Protein AF-A0A6P6VAZ7-F1 (afdb_monomer_lite)

Foldseek 3Di:
DPPVVVLVVLLVVQPPNAEEAEAEADDAQVVCVVNVNSHDPPVPNHDYHYDYPDPVNQPVPDDPVRDDDDDFADLVRLLVLLCVLQDDPVDADPLCNVLSSLCSVLLVRDSLLSNLVSLQCNLVVNDNVVSVVVSVVSVVPPDPDNVVSSVVSNVVSVVSVVVSVVVVVD

Radius of gyration: 22.53 Å; chains: 1; bounding box: 49×36×56 Å

Structure (mmCIF, N/CA/C/O backbone):
data_AF-A0A6P6VAZ7-F1
#
_entry.id   AF-A0A6P6VAZ7-F1
#
loop_
_atom_site.group_PDB
_atom_site.id
_atom_site.type_symbol
_atom_site.label_atom_id
_atom_site.label_alt_id
_atom_site.label_comp_id
_atom_site.label_asym_id
_atom_site.label_entity_id
_atom_site.label_seq_id
_atom_site.pdbx_PDB_ins_code
_atom_site.Cartn_x
_atom_site.Cartn_y
_atom_site.Cartn_z
_atom_site.occupancy
_atom_site.B_iso_or_equiv
_atom_site.auth_seq_id
_atom_site.auth_comp_id
_atom_site.auth_asym_id
_atom_site.auth_atom_id
_atom_site.pdbx_PDB_model_num
ATOM 1 N N . MET A 1 1 ? -10.796 25.787 24.106 1.00 56.25 1 MET A N 1
ATOM 2 C CA . MET A 1 1 ? -11.562 24.687 24.718 1.00 56.25 1 MET A CA 1
ATOM 3 C C . MET A 1 1 ? -10.549 23.705 25.272 1.00 56.25 1 MET A C 1
ATOM 5 O O . MET A 1 1 ? -9.644 23.362 24.517 1.00 56.25 1 MET A O 1
ATOM 9 N N . PRO A 1 2 ? -10.589 23.364 26.567 1.00 72.00 2 PRO A N 1
ATOM 10 C CA . PRO A 1 2 ? -9.814 22.247 27.104 1.00 72.00 2 PRO A CA 1
ATOM 11 C C . PRO A 1 2 ? -10.154 20.936 26.374 1.00 72.00 2 PRO A C 1
ATOM 13 O O . PRO A 1 2 ? -11.241 20.791 25.822 1.00 72.00 2 PRO A O 1
ATOM 16 N N . ASN A 1 3 ? -9.203 20.000 26.340 1.00 65.44 3 ASN A N 1
ATOM 17 C CA . ASN A 1 3 ? -9.293 18.757 25.559 1.00 65.44 3 ASN A CA 1
ATOM 18 C C . ASN A 1 3 ? -10.508 17.889 25.956 1.00 65.44 3 ASN A C 1
ATOM 20 O O . ASN A 1 3 ? -11.167 17.304 25.101 1.00 65.44 3 ASN A O 1
ATOM 24 N N . GLU A 1 4 ? -10.861 17.908 27.245 1.00 70.25 4 GLU A N 1
ATOM 25 C CA . GLU A 1 4 ? -12.025 17.217 27.819 1.00 70.25 4 GLU A CA 1
ATOM 26 C C . GLU A 1 4 ? -13.357 17.663 27.186 1.00 70.25 4 GLU A C 1
ATOM 28 O O . GLU A 1 4 ? -14.263 16.848 27.002 1.00 70.25 4 GLU A O 1
ATOM 33 N N . ASP A 1 5 ? -13.468 18.932 26.773 1.00 86.25 5 ASP A N 1
ATOM 34 C CA . ASP A 1 5 ? -14.674 19.443 26.112 1.00 86.25 5 ASP A CA 1
ATOM 35 C C . ASP A 1 5 ? -14.832 18.856 24.702 1.00 86.25 5 ASP A C 1
ATOM 37 O O . ASP A 1 5 ? -15.954 18.628 24.243 1.00 86.25 5 ASP A O 1
ATOM 41 N N . LEU A 1 6 ? -13.718 18.605 24.002 1.00 89.50 6 LEU A N 1
ATOM 42 C CA . LEU A 1 6 ? -13.728 18.086 22.634 1.00 89.50 6 LEU A CA 1
ATOM 43 C C . LEU A 1 6 ? -14.049 16.590 22.605 1.00 89.50 6 LEU A C 1
ATOM 45 O O . LEU A 1 6 ? -14.845 16.161 21.769 1.00 89.50 6 LEU A O 1
ATOM 49 N N . GLU A 1 7 ? -13.4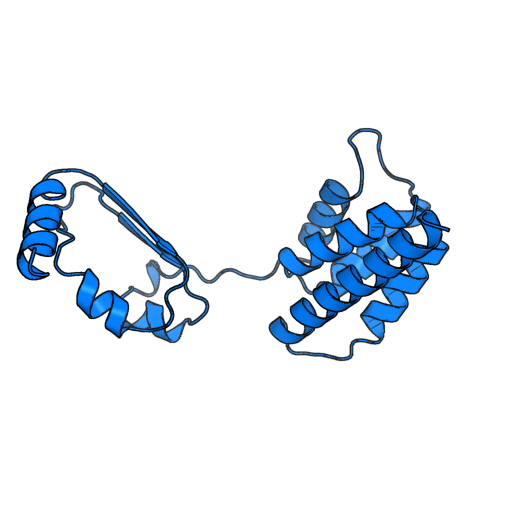83 15.814 23.530 1.00 90.94 7 GLU A N 1
ATOM 50 C CA . GLU A 1 7 ? -13.811 14.392 23.688 1.00 90.94 7 GLU A CA 1
ATOM 51 C C . GLU A 1 7 ? -15.295 14.203 24.006 1.00 90.94 7 GLU A C 1
ATOM 53 O O . GLU A 1 7 ? -15.981 13.412 23.353 1.00 90.94 7 GLU A O 1
ATOM 58 N N . LEU A 1 8 ? -15.821 14.978 24.960 1.00 93.00 8 LEU A N 1
ATOM 59 C CA . LEU A 1 8 ? -17.232 14.916 25.324 1.00 93.00 8 LEU A CA 1
ATOM 60 C C . LEU A 1 8 ? -18.134 15.300 24.150 1.00 93.00 8 LEU A C 1
ATOM 62 O O . LEU A 1 8 ? -19.138 14.630 23.894 1.00 93.00 8 LEU A O 1
ATOM 66 N N . LEU A 1 9 ? -17.779 16.365 23.429 1.00 94.69 9 LEU A N 1
ATOM 67 C CA . LEU A 1 9 ? -18.530 16.808 22.264 1.00 94.69 9 LEU A CA 1
ATOM 68 C C . LEU A 1 9 ? -18.531 15.729 21.178 1.00 94.69 9 LEU A C 1
ATOM 70 O O . LEU A 1 9 ? -19.590 15.417 20.632 1.00 94.69 9 LEU A O 1
ATOM 74 N N . LEU A 1 10 ? -17.378 15.132 20.878 1.00 94.56 10 LEU A N 1
ATOM 75 C CA . LEU A 1 10 ? -17.279 14.074 19.878 1.00 94.56 10 LEU A CA 1
ATOM 76 C C . LEU A 1 10 ? -18.107 12.852 20.291 1.00 94.56 10 LEU A C 1
ATOM 78 O O . LEU A 1 10 ? -18.946 12.404 19.510 1.00 94.56 10 LEU A O 1
ATOM 82 N N . TYR A 1 11 ? -17.977 12.397 21.539 1.00 95.56 11 TYR A N 1
ATOM 83 C CA . TYR A 1 11 ? -18.784 11.304 22.082 1.00 95.56 11 TYR A CA 1
ATOM 84 C C . TYR A 1 11 ? -20.283 11.567 21.929 1.00 95.56 11 TYR A C 1
ATOM 86 O O . TYR A 1 11 ? -21.019 10.720 21.426 1.00 95.56 11 TYR A O 1
ATOM 94 N N . GLN A 1 12 ? -20.755 12.752 22.323 1.00 95.94 12 GLN A N 1
ATOM 95 C CA . GLN A 1 12 ? -22.172 13.112 22.229 1.00 95.94 12 GLN A CA 1
ATOM 96 C C . GLN A 1 12 ? -22.684 13.119 20.787 1.00 95.94 12 GLN A C 1
ATOM 98 O O . GLN A 1 12 ? -23.826 12.725 20.551 1.00 95.94 12 GLN A O 1
ATOM 103 N N . ASN A 1 13 ? -21.851 13.537 19.832 1.00 95.00 13 ASN A N 1
ATOM 104 C CA . ASN A 1 13 ? -22.205 13.537 18.414 1.00 95.00 13 ASN A CA 1
ATOM 105 C C . ASN A 1 13 ? -22.207 12.129 17.803 1.00 95.00 13 ASN A C 1
ATOM 107 O O . ASN A 1 13 ? -23.006 11.855 16.908 1.00 95.00 13 ASN A O 1
ATOM 111 N N . LEU A 1 14 ? -21.333 11.233 18.263 1.00 96.56 14 LEU A N 1
ATOM 112 C CA . LEU A 1 14 ? -21.240 9.869 17.740 1.00 96.56 14 LEU A CA 1
ATOM 113 C C . LEU A 1 14 ? -22.246 8.915 18.386 1.00 96.56 14 LEU A C 1
ATOM 115 O O . LEU A 1 14 ? -22.710 7.978 17.738 1.00 96.56 14 LEU A O 1
ATOM 119 N N . ARG A 1 15 ? -22.625 9.164 19.640 1.00 96.38 15 ARG A N 1
ATOM 120 C CA . ARG A 1 15 ? -23.542 8.304 20.388 1.00 96.38 15 ARG A CA 1
ATOM 121 C C . ARG A 1 15 ? -24.882 8.155 19.668 1.00 96.38 15 ARG A C 1
ATOM 123 O O . ARG A 1 15 ? -25.529 9.133 19.304 1.00 96.38 15 ARG A O 1
ATOM 130 N N . ARG A 1 16 ? -25.331 6.908 19.524 1.00 95.88 16 ARG A N 1
ATOM 131 C CA . ARG A 1 16 ? -26.528 6.443 18.799 1.00 95.88 16 ARG A CA 1
ATOM 132 C C . ARG A 1 16 ? -26.503 6.687 17.291 1.00 95.88 16 ARG A C 1
ATOM 134 O O . ARG A 1 16 ? -27.415 6.222 16.608 1.00 95.88 16 ARG A O 1
ATOM 141 N N . ASN A 1 17 ? -25.466 7.327 16.761 1.00 95.81 17 ASN A N 1
ATOM 142 C CA . ASN A 1 17 ? -25.268 7.512 15.333 1.00 95.81 17 ASN A CA 1
ATOM 143 C C . ASN A 1 17 ? -24.330 6.433 14.793 1.00 95.81 17 ASN A C 1
ATOM 145 O O . ASN A 1 17 ? -23.414 5.969 15.471 1.00 95.81 17 ASN A O 1
ATOM 149 N N . ARG A 1 18 ? -24.577 5.998 13.558 1.00 97.25 18 ARG A N 1
ATOM 150 C CA . ARG A 1 18 ? -23.678 5.072 12.868 1.00 97.25 18 ARG A CA 1
ATOM 151 C C . ARG A 1 18 ? -22.560 5.875 12.212 1.00 97.25 18 ARG A C 1
ATOM 153 O O . ARG A 1 18 ? -22.854 6.800 11.459 1.00 97.25 18 ARG A O 1
ATOM 160 N N . TYR A 1 19 ? -21.309 5.498 12.453 1.00 96.00 19 TYR A N 1
ATOM 161 C CA . TYR A 1 19 ? -20.141 6.202 11.923 1.00 96.00 19 TYR A CA 1
ATOM 162 C C . TYR A 1 19 ? -19.106 5.260 11.300 1.00 96.00 19 TYR A C 1
ATOM 164 O O . TYR A 1 19 ? -19.023 4.076 11.629 1.00 96.00 19 TYR A O 1
ATOM 172 N N . LEU A 1 20 ? -18.303 5.813 10.392 1.00 95.44 20 LEU A N 1
ATOM 173 C CA . LEU A 1 20 ? -17.090 5.196 9.869 1.00 95.44 20 LEU A CA 1
ATOM 174 C C . LEU A 1 20 ? -15.957 6.212 10.004 1.00 95.44 20 LEU A C 1
ATOM 176 O O . LEU A 1 20 ? -16.043 7.298 9.434 1.00 95.44 20 LEU A O 1
ATOM 180 N N . VAL A 1 21 ? -14.924 5.862 10.763 1.00 93.81 21 VAL A N 1
ATOM 181 C CA . VAL A 1 21 ? -13.746 6.711 10.988 1.00 93.81 21 VAL A CA 1
ATOM 182 C C . VAL A 1 21 ? -12.530 6.032 10.383 1.00 93.81 21 VAL A C 1
ATOM 184 O O . VAL A 1 21 ? -12.361 4.825 10.538 1.00 93.81 21 VAL A O 1
ATOM 187 N N . PHE A 1 22 ? -11.695 6.805 9.696 1.00 91.56 22 PHE A N 1
ATOM 188 C CA . PHE A 1 22 ? -10.432 6.336 9.142 1.00 91.56 22 PHE A CA 1
ATOM 189 C C . PHE A 1 22 ? -9.277 7.038 9.854 1.00 91.56 22 PHE A C 1
ATOM 191 O O . PHE A 1 22 ? -9.211 8.266 9.839 1.00 91.56 22 PHE A O 1
ATOM 198 N N . MET A 1 23 ? -8.402 6.266 10.493 1.00 92.06 23 MET A N 1
ATOM 199 C CA . MET A 1 23 ? -7.184 6.766 11.131 1.00 92.06 23 MET A CA 1
ATOM 200 C C . MET A 1 23 ? -5.990 6.276 10.323 1.00 92.06 23 MET A C 1
ATOM 202 O O . MET A 1 23 ? -5.636 5.097 10.376 1.00 92.06 23 MET A O 1
ATOM 206 N N . ASP A 1 24 ? -5.423 7.179 9.531 1.00 91.06 24 ASP A N 1
ATOM 207 C CA . ASP A 1 24 ? -4.345 6.849 8.607 1.00 91.06 24 ASP A CA 1
ATOM 208 C C . ASP A 1 24 ? -2.966 7.001 9.265 1.00 91.06 24 ASP A C 1
ATOM 210 O O . ASP A 1 24 ? -2.753 7.930 10.042 1.00 91.06 24 ASP A O 1
ATOM 214 N N . ASP A 1 25 ? -2.041 6.103 8.921 1.00 89.94 25 ASP A N 1
ATOM 215 C CA . ASP A 1 25 ? -0.620 6.122 9.302 1.00 89.94 25 ASP A CA 1
ATOM 216 C C . ASP A 1 25 ? -0.374 6.284 10.812 1.00 89.94 25 ASP A C 1
ATOM 218 O O . ASP A 1 25 ? 0.254 7.235 11.265 1.00 89.94 25 ASP A O 1
ATOM 222 N N . MET A 1 26 ? -0.847 5.330 11.617 1.00 91.75 26 MET A N 1
ATOM 223 C CA . MET A 1 26 ? -0.595 5.306 13.063 1.00 91.75 26 MET A CA 1
ATOM 224 C C . MET A 1 26 ? 0.817 4.802 13.395 1.00 91.75 26 MET A C 1
ATOM 226 O O . MET A 1 26 ? 1.188 3.685 13.025 1.00 91.75 26 MET A O 1
ATOM 230 N N . TRP A 1 27 ? 1.593 5.596 14.140 1.00 91.94 27 TRP A N 1
ATOM 231 C CA . TRP A 1 27 ? 2.998 5.294 14.470 1.00 91.94 27 TRP A CA 1
ATOM 232 C C . TRP A 1 27 ? 3.203 4.676 15.852 1.00 91.94 27 TRP A C 1
ATOM 234 O O . TRP A 1 27 ? 4.230 4.041 16.080 1.00 91.94 27 TRP A O 1
ATOM 244 N N . ASN A 1 28 ? 2.280 4.891 16.787 1.00 92.12 28 ASN A N 1
ATOM 245 C CA . ASN A 1 28 ? 2.429 4.443 18.165 1.00 92.12 28 ASN A CA 1
ATOM 246 C C . ASN A 1 28 ? 1.070 4.119 18.798 1.00 92.12 28 ASN A C 1
ATOM 248 O O . ASN A 1 28 ? 0.018 4.468 18.256 1.00 92.12 28 ASN A O 1
ATOM 252 N N . ILE A 1 29 ? 1.100 3.401 19.920 1.00 91.88 29 ILE A N 1
ATOM 253 C CA . ILE A 1 29 ? -0.117 2.978 20.620 1.00 91.88 29 ILE A CA 1
ATOM 254 C C . ILE A 1 29 ? -0.697 4.101 21.481 1.00 91.88 29 ILE A C 1
ATOM 256 O O . ILE A 1 29 ? -1.906 4.158 21.693 1.00 91.88 29 ILE A O 1
ATOM 260 N N . GLU A 1 30 ? 0.147 5.015 21.954 1.00 92.25 30 GLU A N 1
ATOM 261 C CA . GLU A 1 30 ? -0.249 6.137 22.797 1.00 92.25 30 GLU A CA 1
ATOM 262 C C . GLU A 1 30 ? -1.304 7.003 22.101 1.00 92.25 30 GLU A C 1
ATOM 264 O O . GLU A 1 30 ? -2.314 7.340 22.712 1.00 92.25 30 GLU A O 1
ATOM 269 N N . ALA A 1 31 ? -1.147 7.244 20.796 1.00 88.75 31 ALA A N 1
ATOM 270 C CA . ALA A 1 31 ? -2.121 7.969 19.991 1.00 88.75 31 ALA A CA 1
ATOM 271 C C . ALA A 1 31 ? -3.506 7.295 19.984 1.00 88.75 31 ALA A C 1
ATOM 273 O O . ALA A 1 31 ? -4.523 7.982 20.043 1.00 88.75 31 ALA A O 1
ATOM 274 N N . TRP A 1 32 ? -3.577 5.958 19.954 1.00 91.69 32 TRP A N 1
ATOM 275 C CA . TRP A 1 32 ? -4.861 5.255 20.067 1.00 91.69 32 TRP A CA 1
ATOM 276 C C . TRP A 1 32 ? -5.428 5.360 21.485 1.00 91.69 32 TRP A C 1
ATOM 278 O O . TRP A 1 32 ? -6.617 5.626 21.660 1.00 91.69 32 TRP A O 1
ATOM 288 N N . ASN A 1 33 ? -4.575 5.204 22.499 1.00 90.75 33 ASN A N 1
ATOM 289 C CA . ASN A 1 33 ? -4.990 5.271 23.897 1.00 90.75 33 ASN A CA 1
ATOM 290 C C . ASN A 1 33 ? -5.612 6.622 24.267 1.00 90.75 33 ASN A C 1
ATOM 292 O O . ASN A 1 33 ? -6.561 6.651 25.049 1.00 90.75 33 ASN A O 1
ATOM 296 N N . GLU A 1 34 ? -5.108 7.711 23.689 1.00 88.19 34 GLU A N 1
ATOM 297 C CA . GLU A 1 34 ? -5.652 9.059 23.868 1.00 88.19 34 GLU A CA 1
ATOM 298 C C . GLU A 1 34 ? -6.950 9.280 23.076 1.00 88.19 34 GLU A C 1
ATOM 300 O O . GLU A 1 34 ? -7.864 9.943 23.560 1.00 88.19 34 GLU A O 1
ATOM 305 N N . LEU A 1 35 ? -7.072 8.705 21.875 1.00 88.69 35 LEU A N 1
ATOM 306 C CA . LEU A 1 35 ? -8.191 8.983 20.969 1.00 88.69 35 LEU A CA 1
ATOM 307 C C . LEU A 1 35 ? -9.390 8.043 21.120 1.00 88.69 35 LEU A C 1
ATOM 309 O O . LEU A 1 35 ? -10.465 8.383 20.639 1.00 88.69 35 LEU A O 1
ATOM 313 N N . GLN A 1 36 ? -9.252 6.872 21.743 1.00 90.25 36 GLN A N 1
ATOM 314 C CA . GLN A 1 36 ? -10.312 5.852 21.723 1.00 90.25 36 GLN A CA 1
ATOM 315 C C . GLN A 1 36 ? -11.568 6.216 22.537 1.00 90.25 36 GLN A C 1
ATOM 317 O O . GLN A 1 36 ? -12.678 5.823 22.177 1.00 90.25 36 GLN A O 1
ATOM 322 N N . ASN A 1 37 ? -11.410 6.982 23.620 1.00 91.62 37 ASN A N 1
ATOM 323 C CA . ASN A 1 37 ? -12.474 7.296 24.583 1.00 91.62 37 ASN A CA 1
ATOM 324 C C . ASN A 1 37 ? -13.762 7.884 23.965 1.00 91.62 37 ASN A C 1
ATOM 326 O O . ASN A 1 37 ? -14.853 7.444 24.341 1.00 91.62 37 ASN A O 1
ATOM 330 N N . PRO A 1 38 ? -13.701 8.848 23.027 1.0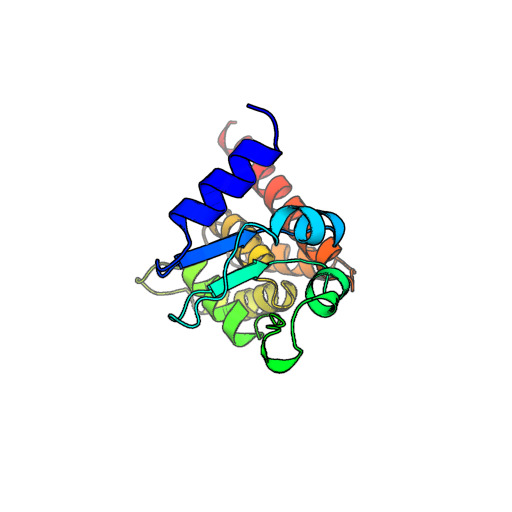0 92.81 38 PRO A N 1
ATOM 331 C CA . PRO A 1 38 ? -14.897 9.432 22.429 1.00 92.81 38 PRO A CA 1
ATOM 332 C C . PRO A 1 38 ? -15.673 8.523 21.462 1.00 92.81 38 PRO A C 1
ATOM 334 O O . PRO A 1 38 ? -16.704 8.964 20.958 1.00 92.81 38 PRO A O 1
ATOM 337 N N . PHE A 1 39 ? -15.237 7.289 21.180 1.00 94.75 39 PHE A N 1
ATOM 338 C CA . PHE A 1 39 ? -15.880 6.407 20.196 1.00 94.75 39 PHE A CA 1
ATOM 339 C C . PHE A 1 39 ? -16.777 5.332 20.852 1.00 94.75 39 PHE A C 1
ATOM 341 O O . PHE A 1 39 ? -16.278 4.283 21.261 1.00 94.75 39 PHE A O 1
ATOM 348 N N . PRO A 1 40 ? -18.109 5.534 20.950 1.00 94.25 40 PRO A N 1
ATOM 349 C CA . PRO A 1 40 ? -19.016 4.555 21.554 1.00 94.25 40 PRO A CA 1
ATOM 350 C C . PRO A 1 40 ? -19.320 3.350 20.647 1.00 94.25 40 PRO A C 1
ATOM 352 O O . PRO A 1 40 ? -19.799 3.512 19.525 1.00 94.25 40 PRO A O 1
ATOM 355 N N . ASP A 1 41 ? -19.201 2.128 21.178 1.00 92.56 41 ASP A N 1
ATOM 356 C CA . ASP A 1 41 ? -19.799 0.940 20.550 1.00 92.56 41 ASP A CA 1
ATOM 357 C C . ASP A 1 41 ? -21.273 0.774 20.958 1.00 92.56 41 ASP A C 1
ATOM 359 O O . ASP A 1 41 ? -21.631 0.033 21.876 1.00 92.56 41 ASP A O 1
ATOM 363 N N . ASP A 1 42 ? -22.155 1.464 20.236 1.00 95.56 42 ASP A N 1
ATOM 364 C CA . ASP A 1 42 ? -23.608 1.314 20.373 1.00 95.56 42 ASP A CA 1
ATOM 365 C C . ASP A 1 42 ? -24.164 0.092 19.608 1.00 95.56 42 ASP A C 1
ATOM 367 O O . ASP A 1 42 ? -25.382 -0.051 19.467 1.00 95.56 42 ASP A O 1
ATOM 371 N N . ARG A 1 43 ? -23.299 -0.791 19.079 1.00 95.25 43 ARG A N 1
ATOM 372 C CA . ARG A 1 43 ? -23.663 -1.999 18.310 1.00 95.25 43 ARG A CA 1
ATOM 373 C 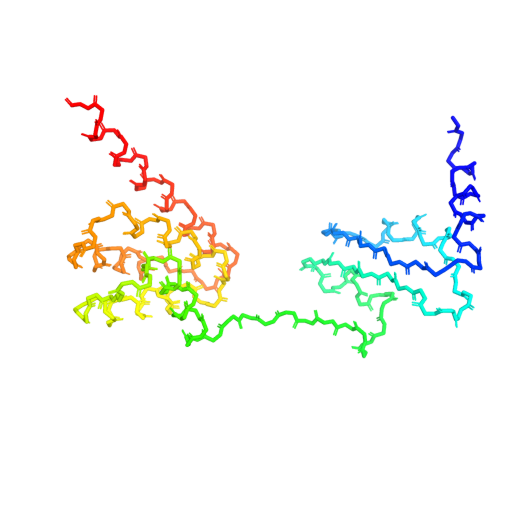C . ARG A 1 43 ? -24.565 -1.730 17.098 1.00 95.25 43 ARG A C 1
ATOM 375 O O . ARG A 1 43 ? -25.332 -2.590 16.669 1.00 95.25 43 ARG A O 1
ATOM 382 N N . ASN A 1 44 ? -24.455 -0.542 16.509 1.00 95.88 44 ASN A N 1
ATOM 383 C CA . ASN A 1 44 ? -25.254 -0.084 15.363 1.00 95.88 44 ASN A CA 1
ATOM 384 C C . ASN A 1 44 ? -24.511 -0.204 14.013 1.00 95.88 44 ASN A C 1
ATOM 386 O O . ASN A 1 44 ? -24.933 0.364 13.003 1.00 95.88 44 ASN A O 1
ATOM 390 N N . GLY A 1 45 ? -23.395 -0.938 13.992 1.00 95.31 45 GLY A N 1
ATOM 391 C CA . GLY A 1 45 ? -22.566 -1.114 12.801 1.00 95.31 45 GLY A CA 1
ATOM 392 C C . GLY A 1 45 ? -21.559 0.012 12.558 1.00 95.31 45 GLY A C 1
ATOM 393 O O . GLY A 1 45 ? -21.106 0.153 11.419 1.00 95.31 45 GLY A O 1
ATOM 394 N N . SER A 1 46 ? -21.229 0.805 13.583 1.00 96.69 46 SER A N 1
ATOM 395 C CA . SER A 1 46 ? -20.093 1.731 13.551 1.00 96.69 46 SER A CA 1
ATOM 396 C C . SER A 1 46 ? -18.760 0.997 13.397 1.00 96.69 46 SER A C 1
ATOM 398 O O . SER A 1 46 ? -18.612 -0.139 13.857 1.00 96.69 46 SER A O 1
ATOM 400 N N . ARG A 1 47 ? -17.799 1.615 12.707 1.00 93.75 47 ARG A N 1
ATOM 401 C CA . ARG A 1 47 ? -16.474 1.037 12.436 1.00 93.75 47 ARG A CA 1
ATOM 402 C C . ARG A 1 47 ? -15.383 2.099 12.507 1.00 93.75 47 ARG A C 1
ATOM 404 O O . ARG A 1 47 ? -15.597 3.248 12.126 1.00 93.75 47 ARG A O 1
ATOM 411 N N . ILE A 1 48 ? -14.206 1.676 12.944 1.00 93.75 48 ILE A N 1
ATOM 412 C CA . ILE A 1 48 ? -12.973 2.453 12.867 1.00 93.75 48 ILE A CA 1
ATOM 413 C C . ILE A 1 48 ? -12.002 1.607 12.055 1.00 93.75 48 ILE A C 1
ATOM 415 O O . ILE A 1 48 ? -11.788 0.441 12.373 1.00 93.75 48 ILE A O 1
ATOM 419 N N . LEU A 1 49 ? -11.482 2.171 10.972 1.00 94.31 49 LEU A N 1
ATOM 420 C CA . LEU A 1 49 ? -10.468 1.544 10.141 1.00 94.31 49 LEU A CA 1
ATOM 421 C C . LEU A 1 49 ? -9.152 2.275 10.382 1.00 94.31 49 LEU A C 1
ATOM 423 O O . LEU A 1 49 ? -9.076 3.490 10.215 1.00 94.31 49 LEU A O 1
ATOM 427 N N . ILE A 1 50 ? -8.136 1.523 10.785 1.00 93.38 50 ILE A N 1
ATOM 428 C CA . ILE A 1 50 ? -6.821 2.050 11.132 1.00 93.38 50 ILE A CA 1
ATOM 429 C C . ILE A 1 50 ? -5.813 1.474 10.148 1.00 93.38 50 ILE A C 1
ATOM 431 O O . ILE A 1 50 ? -5.802 0.265 9.910 1.00 93.38 50 ILE A O 1
ATOM 435 N N . THR A 1 51 ? -4.959 2.321 9.583 1.00 92.62 51 THR A N 1
ATOM 436 C CA . THR A 1 51 ? -3.793 1.874 8.819 1.00 92.62 51 THR A CA 1
ATOM 437 C C . THR A 1 51 ? -2.529 2.174 9.612 1.00 92.62 51 THR A C 1
ATOM 439 O O . THR A 1 51 ? -2.397 3.184 10.302 1.00 92.62 51 THR A O 1
ATOM 442 N N . SER A 1 52 ? -1.574 1.258 9.541 1.00 91.94 52 SER A N 1
ATOM 443 C CA . SER A 1 52 ? -0.257 1.441 10.131 1.00 91.94 52 SER A CA 1
ATOM 444 C C . SER A 1 52 ? 0.759 0.645 9.331 1.00 91.94 52 SER A C 1
ATOM 446 O O . SER A 1 52 ? 0.453 -0.411 8.778 1.00 91.94 52 SER A O 1
ATOM 448 N N . ARG A 1 53 ? 1.994 1.144 9.302 1.00 90.44 53 ARG A N 1
ATOM 449 C CA . ARG A 1 53 ? 3.157 0.402 8.799 1.00 90.44 53 ARG A CA 1
ATOM 450 C C . ARG A 1 53 ? 3.736 -0.550 9.848 1.00 90.44 53 ARG A C 1
ATOM 452 O O . ARG A 1 53 ? 4.597 -1.365 9.530 1.00 90.44 53 ARG A O 1
ATOM 459 N N . LEU A 1 54 ? 3.285 -0.437 11.096 1.00 90.62 54 LEU A N 1
ATOM 460 C CA . LEU A 1 54 ? 3.832 -1.137 12.245 1.00 90.62 54 LEU A CA 1
ATOM 461 C C . LEU A 1 54 ? 2.799 -2.128 12.778 1.00 90.62 54 LEU A C 1
ATOM 463 O O . LEU A 1 54 ? 1.918 -1.769 13.554 1.00 90.62 54 LEU A O 1
ATOM 467 N N . HIS A 1 55 ? 2.944 -3.401 12.405 1.00 90.06 55 HIS A N 1
ATOM 468 C CA . HIS A 1 55 ? 2.046 -4.468 12.865 1.00 90.06 55 HIS A CA 1
ATOM 469 C C . HIS A 1 55 ? 1.865 -4.467 14.389 1.00 90.06 55 HIS A C 1
ATOM 471 O O . HIS A 1 55 ? 0.750 -4.570 14.889 1.00 90.06 55 HIS A O 1
ATOM 477 N N . HIS A 1 56 ? 2.964 -4.293 15.131 1.00 90.50 56 HIS A N 1
ATOM 478 C CA . HIS A 1 56 ? 2.947 -4.297 16.591 1.00 90.50 56 HIS A CA 1
ATOM 479 C C . HIS A 1 56 ? 2.121 -3.154 17.198 1.00 90.50 56 HIS A C 1
ATOM 481 O O . HIS A 1 56 ? 1.725 -3.267 18.350 1.00 90.50 56 HIS A O 1
ATOM 487 N N . VAL A 1 57 ? 1.871 -2.056 16.475 1.00 92.19 57 VAL A N 1
ATOM 488 C CA . VAL A 1 57 ? 1.012 -0.969 16.965 1.00 92.19 57 VAL A CA 1
ATOM 489 C C . VAL A 1 57 ? -0.438 -1.435 16.961 1.00 92.19 57 VAL A C 1
ATOM 491 O O . VAL A 1 57 ? -1.086 -1.409 18.000 1.00 92.19 57 VAL A O 1
ATOM 494 N N . VAL A 1 58 ? -0.925 -1.932 15.821 1.00 92.19 58 VAL A N 1
ATOM 495 C CA . VAL A 1 58 ? -2.337 -2.315 15.650 1.00 92.19 58 VAL A CA 1
ATOM 496 C C . VAL A 1 58 ? -2.706 -3.617 16.359 1.00 92.19 58 VAL A C 1
ATOM 498 O O . VAL A 1 58 ? -3.819 -3.741 16.867 1.00 92.19 58 VAL A O 1
ATOM 501 N N . SER A 1 59 ? -1.772 -4.567 16.472 1.00 93.12 59 SER A N 1
ATOM 502 C CA . SER A 1 59 ? -2.027 -5.874 17.094 1.00 93.12 59 SER A CA 1
ATOM 503 C C . SER A 1 59 ? -2.209 -5.821 18.614 1.00 93.12 59 SER A C 1
ATOM 505 O O . SER A 1 59 ? -2.539 -6.829 19.227 1.00 93.12 59 SER A O 1
ATOM 507 N N . GLN A 1 60 ? -1.952 -4.675 19.247 1.00 91.25 60 GLN A N 1
ATOM 508 C CA . GLN A 1 60 ? -2.134 -4.503 20.691 1.00 91.25 60 GLN A CA 1
ATOM 509 C C . GLN A 1 60 ? -3.584 -4.194 21.085 1.00 91.25 60 GLN A C 1
ATOM 511 O O . GLN A 1 60 ? -3.954 -4.415 22.235 1.00 91.25 60 GLN A O 1
ATOM 516 N N . PHE A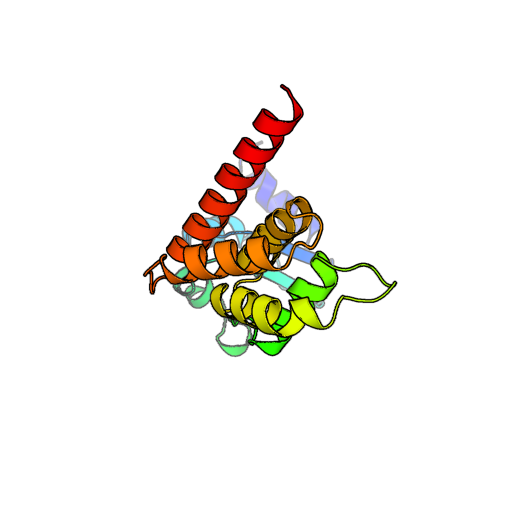 1 61 ? -4.397 -3.683 20.156 1.00 89.25 61 PHE A N 1
ATOM 517 C CA . PHE A 1 61 ? -5.781 -3.268 20.422 1.00 89.25 61 PHE A CA 1
ATOM 518 C C . PHE A 1 61 ? -6.792 -3.774 19.381 1.00 89.25 61 PHE A C 1
ATOM 520 O O . PHE A 1 61 ? -7.979 -3.483 19.498 1.00 89.25 61 PHE A O 1
ATOM 527 N N . THR A 1 62 ? -6.339 -4.531 18.380 1.00 89.81 62 THR A N 1
ATOM 528 C CA . THR A 1 62 ? -7.188 -5.142 17.347 1.00 89.81 62 THR A CA 1
ATOM 529 C C . THR A 1 62 ? -7.121 -6.659 17.471 1.00 89.81 62 THR A C 1
ATOM 531 O O . THR A 1 62 ? -6.039 -7.217 17.651 1.00 89.81 62 THR A O 1
ATOM 534 N N . GLU A 1 63 ? -8.266 -7.333 17.368 1.00 90.81 63 GLU A N 1
ATOM 535 C CA . GLU A 1 63 ? -8.309 -8.795 17.334 1.00 90.81 63 GLU A CA 1
ATOM 536 C C . GLU A 1 63 ? -7.657 -9.334 16.052 1.00 90.81 63 GLU A C 1
ATOM 538 O O . GLU A 1 63 ? -7.777 -8.738 14.984 1.00 90.81 63 GLU A O 1
ATOM 543 N N . GLU A 1 64 ? -7.014 -10.502 16.128 1.00 88.44 64 GLU A N 1
ATOM 544 C CA . GLU A 1 64 ? -6.316 -11.111 14.982 1.00 88.44 64 GLU A CA 1
ATOM 545 C C . GLU A 1 64 ? -7.235 -11.302 13.760 1.00 88.44 64 GLU A C 1
ATOM 547 O O . GLU A 1 64 ? -6.803 -11.139 12.624 1.00 88.44 64 GLU A O 1
ATOM 552 N N . GLY A 1 65 ? -8.519 -11.607 13.984 1.00 90.62 65 GLY A N 1
ATOM 553 C CA . GLY A 1 65 ? -9.505 -11.778 12.911 1.00 90.62 65 GLY A CA 1
ATOM 554 C C . GLY A 1 65 ? -9.861 -10.488 12.164 1.00 90.62 65 GLY A C 1
ATOM 555 O O . GLY A 1 65 ? -10.347 -10.564 11.035 1.00 90.62 65 GLY A O 1
ATOM 556 N N . ASP A 1 66 ? -9.591 -9.331 12.769 1.00 90.94 66 ASP A N 1
ATOM 557 C CA . ASP A 1 66 ? -9.865 -8.005 12.212 1.00 90.94 66 ASP A CA 1
ATOM 558 C C . ASP A 1 66 ? -8.600 -7.331 11.646 1.00 90.94 66 ASP A C 1
ATOM 560 O O . ASP A 1 66 ? -8.684 -6.281 11.001 1.00 90.94 66 ASP A O 1
ATOM 564 N N . LEU A 1 67 ? -7.419 -7.934 11.836 1.00 92.69 67 LEU A N 1
ATOM 565 C CA . LEU A 1 67 ? -6.167 -7.458 11.257 1.00 92.69 67 LEU A CA 1
ATOM 566 C C . LEU A 1 67 ? -6.065 -7.834 9.775 1.00 92.69 67 LEU A C 1
ATOM 568 O O . LEU A 1 67 ? -6.097 -9.004 9.390 1.00 92.69 67 LEU A O 1
ATOM 572 N N . LEU A 1 68 ? -5.855 -6.824 8.929 1.00 91.50 68 LEU A N 1
ATOM 573 C CA . LEU A 1 68 ? -5.603 -7.015 7.504 1.00 91.50 68 LEU A CA 1
ATOM 574 C C . LEU A 1 68 ? -4.146 -6.705 7.158 1.00 91.50 68 LEU A C 1
ATOM 576 O O . LEU A 1 68 ? -3.762 -5.552 6.964 1.00 91.50 68 LEU A O 1
ATOM 580 N N . ASN A 1 69 ? -3.350 -7.760 6.996 1.00 89.25 69 ASN A N 1
ATOM 581 C CA . ASN A 1 69 ? -1.989 -7.650 6.486 1.00 89.25 69 ASN A CA 1
ATOM 582 C C . ASN A 1 69 ? -1.995 -7.532 4.957 1.00 89.25 69 ASN A C 1
ATOM 584 O O . ASN A 1 69 ? -2.311 -8.487 4.242 1.00 89.25 69 ASN A O 1
ATOM 588 N N . LEU A 1 70 ? -1.638 -6.351 4.445 1.00 90.06 70 LEU A N 1
ATOM 589 C CA . LEU A 1 70 ? -1.512 -6.134 3.006 1.00 90.06 70 LEU A CA 1
ATOM 590 C C . LEU A 1 70 ? -0.299 -6.898 2.465 1.00 90.06 70 LEU A C 1
ATOM 592 O O . LEU A 1 70 ? 0.831 -6.694 2.906 1.00 90.06 70 LEU A O 1
ATOM 596 N N . ARG A 1 71 ? -0.533 -7.769 1.479 1.00 92.81 71 ARG A N 1
ATOM 597 C CA . ARG A 1 71 ? 0.540 -8.471 0.767 1.00 92.81 71 ARG A CA 1
ATOM 598 C C . ARG A 1 71 ? 1.099 -7.624 -0.384 1.00 92.81 71 ARG A C 1
ATOM 600 O O . ARG A 1 71 ? 0.353 -6.838 -0.973 1.00 92.81 71 ARG A O 1
ATOM 607 N N . PRO A 1 72 ? 2.356 -7.853 -0.792 1.00 92.31 72 PRO A N 1
ATOM 608 C CA . PRO A 1 72 ? 2.849 -7.383 -2.079 1.00 92.31 72 PRO A CA 1
ATOM 609 C C . PRO A 1 72 ? 2.003 -7.914 -3.246 1.00 92.31 72 PRO A C 1
ATOM 611 O O . PRO A 1 72 ? 1.374 -8.980 -3.166 1.00 92.31 72 PRO A O 1
ATOM 614 N N . LEU A 1 73 ? 2.009 -7.176 -4.353 1.00 96.00 73 LEU A N 1
ATOM 615 C CA . LEU A 1 73 ? 1.466 -7.631 -5.627 1.00 96.00 73 LEU A CA 1
ATOM 616 C C . LEU A 1 73 ? 2.270 -8.834 -6.134 1.00 96.00 73 LEU A C 1
ATOM 618 O O . LEU A 1 73 ? 3.490 -8.893 -6.006 1.00 96.00 73 LEU A O 1
ATOM 622 N N . SER A 1 74 ? 1.586 -9.781 -6.764 1.00 97.00 74 SER A N 1
ATOM 623 C CA . SER A 1 74 ? 2.236 -10.833 -7.546 1.00 97.00 74 SER A CA 1
ATOM 624 C C . SER A 1 74 ? 2.947 -10.243 -8.772 1.00 97.00 74 SER A C 1
ATOM 626 O O . SER A 1 74 ? 2.692 -9.100 -9.165 1.00 97.00 74 SER A O 1
ATOM 628 N N . GLU A 1 75 ? 3.810 -11.028 -9.427 1.00 96.12 75 GLU A N 1
ATOM 629 C CA . GLU A 1 75 ? 4.449 -10.606 -10.685 1.00 96.12 75 GLU A CA 1
ATOM 630 C C . GLU A 1 75 ? 3.409 -10.225 -11.748 1.00 96.12 75 GLU A C 1
ATOM 632 O O . GLU A 1 75 ? 3.541 -9.199 -12.413 1.00 96.12 75 GLU A O 1
ATOM 637 N N . ASN A 1 76 ? 2.332 -11.010 -11.855 1.00 96.75 76 ASN A N 1
ATOM 638 C CA . ASN A 1 76 ? 1.251 -10.744 -12.800 1.00 96.75 76 ASN A CA 1
ATOM 639 C C . ASN A 1 76 ? 0.507 -9.450 -12.453 1.00 96.75 76 ASN A C 1
ATOM 641 O O . ASN A 1 76 ? 0.288 -8.627 -13.333 1.00 96.75 76 ASN A O 1
ATOM 645 N N . GLU A 1 77 ? 0.150 -9.231 -11.184 1.00 97.50 77 GLU A N 1
ATOM 646 C CA . GLU A 1 77 ? -0.517 -7.989 -10.763 1.00 97.50 77 GLU A CA 1
ATOM 647 C C . GLU A 1 77 ? 0.381 -6.761 -10.956 1.00 97.50 77 GLU A C 1
ATOM 649 O O . GLU A 1 77 ? -0.096 -5.718 -11.399 1.00 97.50 77 GLU A O 1
ATOM 654 N N . SER A 1 78 ? 1.681 -6.893 -10.681 1.00 97.44 78 SER A N 1
ATOM 655 C CA . SER A 1 78 ? 2.677 -5.844 -10.926 1.00 97.44 78 SER A CA 1
ATOM 656 C C . SER A 1 78 ? 2.766 -5.504 -12.410 1.00 97.44 78 SER A C 1
ATOM 658 O O . SER A 1 78 ? 2.751 -4.330 -12.776 1.00 97.44 78 SER A O 1
ATOM 660 N N . TRP A 1 79 ? 2.800 -6.520 -13.275 1.00 96.50 79 TRP A N 1
ATOM 661 C CA . TRP A 1 79 ? 2.800 -6.327 -14.721 1.00 96.50 79 TRP A CA 1
ATOM 662 C C . TRP A 1 79 ? 1.498 -5.698 -15.223 1.00 96.50 79 TRP A C 1
ATOM 664 O O . TRP A 1 79 ? 1.540 -4.759 -16.015 1.00 96.50 79 TRP A O 1
ATOM 674 N N . GLU A 1 80 ? 0.336 -6.152 -14.748 1.00 95.88 80 GLU A N 1
ATOM 675 C CA . GLU A 1 80 ? -0.951 -5.541 -15.097 1.00 95.88 80 GLU A CA 1
ATOM 676 C C . GLU A 1 80 ? -1.024 -4.074 -14.666 1.00 95.88 80 GLU A C 1
ATOM 678 O O . GLU A 1 80 ? -1.481 -3.224 -15.435 1.00 95.88 80 GLU A O 1
ATOM 683 N N . LEU A 1 81 ? -0.542 -3.753 -13.463 1.00 96.12 81 LEU A N 1
ATOM 684 C CA . LEU A 1 81 ? -0.465 -2.377 -12.987 1.00 96.12 81 LEU A CA 1
ATOM 685 C C . LEU A 1 81 ? 0.477 -1.542 -13.861 1.00 96.12 81 LEU A C 1
ATOM 687 O O . LEU A 1 81 ? 0.094 -0.450 -14.280 1.00 96.12 81 LEU A O 1
ATOM 691 N N . LEU A 1 82 ? 1.668 -2.060 -14.179 1.00 95.69 82 LEU A N 1
ATOM 692 C CA . LEU A 1 82 ? 2.632 -1.375 -15.037 1.00 95.69 82 LEU A CA 1
ATOM 693 C C . LEU A 1 82 ? 2.036 -1.097 -16.417 1.00 95.69 82 LEU A C 1
ATOM 695 O O . LEU A 1 82 ? 2.058 0.044 -16.873 1.00 95.69 82 LEU A O 1
ATOM 699 N N . LYS A 1 83 ? 1.429 -2.110 -17.046 1.00 93.75 83 LYS A N 1
ATOM 700 C CA . LYS A 1 83 ? 0.763 -1.967 -18.344 1.00 93.75 83 LYS A CA 1
ATOM 701 C C . LYS A 1 83 ? -0.285 -0.868 -18.326 1.00 93.75 83 LYS A C 1
ATOM 703 O O . LYS A 1 83 ? -0.240 0.012 -19.175 1.00 93.75 83 LYS A O 1
ATOM 708 N N . ARG A 1 84 ? -1.194 -0.894 -17.344 1.00 93.12 84 ARG A N 1
ATOM 709 C CA . ARG A 1 84 ? -2.256 0.117 -17.194 1.00 93.12 84 ARG A CA 1
ATOM 710 C C . ARG A 1 84 ? -1.704 1.516 -16.968 1.00 93.12 84 ARG A C 1
ATOM 712 O O . ARG A 1 84 ? -2.353 2.497 -17.313 1.00 93.12 84 ARG A O 1
ATOM 719 N N . LYS A 1 85 ? -0.546 1.623 -16.316 1.00 92.94 85 LYS A N 1
ATOM 720 C CA . LYS A 1 85 ? 0.076 2.914 -16.050 1.00 92.94 85 LYS A CA 1
ATOM 721 C C . LYS A 1 85 ? 0.817 3.445 -17.264 1.00 92.94 85 LYS A C 1
ATOM 723 O O . LYS A 1 85 ? 0.753 4.651 -17.463 1.00 92.94 85 LYS A O 1
ATOM 728 N N . VAL A 1 86 ? 1.492 2.597 -18.038 1.00 92.19 86 VAL A N 1
ATOM 729 C CA . VAL A 1 86 ? 2.366 2.997 -19.152 1.00 92.19 86 VAL A CA 1
ATOM 730 C C . VAL A 1 86 ? 1.617 3.114 -20.480 1.00 92.19 86 VAL A C 1
ATOM 732 O O . VAL A 1 86 ? 1.807 4.103 -21.185 1.00 92.19 86 VAL A O 1
ATOM 735 N N . PHE A 1 87 ? 0.778 2.136 -20.817 1.00 88.75 87 PHE A N 1
ATOM 736 C CA . PHE A 1 87 ? 0.113 2.039 -22.116 1.00 88.75 87 PHE A CA 1
ATOM 737 C C . PHE A 1 87 ? -1.311 2.611 -22.077 1.00 88.75 87 PHE A C 1
ATOM 739 O O . PHE A 1 87 ? -1.974 2.591 -21.039 1.00 88.75 87 PHE A O 1
ATOM 746 N N . THR A 1 88 ? -1.779 3.124 -23.214 1.00 78.62 88 THR A N 1
ATOM 747 C CA . THR A 1 88 ? -3.163 3.577 -23.423 1.00 78.62 88 THR A CA 1
ATOM 748 C C . THR A 1 88 ? -4.043 2.421 -23.919 1.00 78.62 88 THR A C 1
ATOM 750 O O . THR A 1 88 ? -3.559 1.319 -24.178 1.00 78.62 88 THR A O 1
ATOM 753 N N . GLU A 1 89 ? -5.353 2.650 -24.065 1.00 69.38 89 GLU A N 1
ATOM 754 C CA . GLU A 1 89 ? -6.297 1.631 -24.566 1.00 69.38 89 GLU A CA 1
ATOM 755 C C . GLU A 1 89 ? -6.038 1.201 -26.025 1.00 69.38 89 GLU A C 1
ATOM 757 O O . GLU A 1 89 ? -6.582 0.197 -26.475 1.00 69.38 89 GLU A O 1
ATOM 762 N N . GLU A 1 90 ? -5.169 1.910 -26.752 1.00 70.12 90 GLU A N 1
ATOM 763 C CA . GLU A 1 90 ? -4.814 1.632 -28.153 1.00 70.12 90 GLU A CA 1
ATOM 764 C C . GLU A 1 90 ? -3.860 0.429 -28.324 1.00 70.12 90 GLU A C 1
ATOM 766 O O . GLU A 1 90 ? -3.490 0.077 -29.444 1.00 70.12 90 GLU A O 1
ATOM 771 N N . GLY A 1 91 ? -3.490 -0.239 -27.225 1.00 73.44 91 GLY A N 1
ATOM 772 C CA . GLY A 1 91 ? -2.625 -1.419 -27.209 1.00 73.44 91 GLY A CA 1
ATOM 773 C C . GLY A 1 91 ? -1.190 -1.114 -26.772 1.00 73.44 91 GLY A C 1
ATOM 774 O O . GLY A 1 91 ? -0.877 -0.023 -26.300 1.00 73.44 91 GLY A O 1
ATOM 775 N N . TYR A 1 92 ? -0.302 -2.107 -26.884 1.00 81.00 92 TYR A N 1
ATOM 776 C CA . TYR A 1 92 ? 1.111 -1.974 -26.515 1.00 81.00 92 TYR A CA 1
ATOM 777 C C . TYR A 1 92 ? 2.032 -2.730 -27.485 1.00 81.00 92 TYR A C 1
ATOM 779 O O . TYR A 1 92 ? 1.644 -3.787 -27.987 1.00 81.00 92 TYR A O 1
ATOM 787 N N . PRO A 1 93 ? 3.259 -2.236 -27.751 1.00 85.62 93 PRO A N 1
ATOM 788 C CA . PRO A 1 93 ? 4.208 -2.941 -28.608 1.00 85.62 93 PRO A CA 1
ATOM 789 C C . PRO A 1 93 ? 4.642 -4.275 -27.986 1.00 85.62 93 PRO A C 1
ATOM 791 O O . PRO A 1 93 ? 5.200 -4.294 -26.888 1.00 85.62 93 PRO A O 1
ATOM 794 N N . GLU A 1 94 ? 4.465 -5.388 -28.706 1.00 87.50 94 GLU A N 1
ATOM 795 C CA . GLU A 1 94 ? 4.864 -6.728 -28.232 1.00 87.50 94 GLU A CA 1
ATOM 796 C C . GLU A 1 94 ? 6.356 -6.804 -27.864 1.00 87.50 94 GLU A C 1
ATOM 798 O O . GLU A 1 94 ? 6.735 -7.473 -26.904 1.00 87.50 94 GLU A O 1
ATOM 803 N N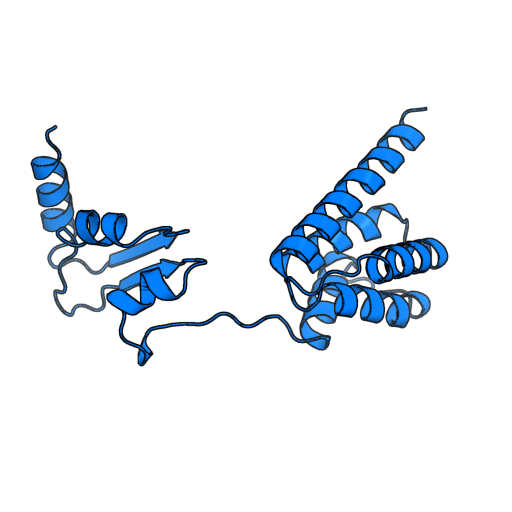 . ALA A 1 95 ? 7.202 -6.038 -28.560 1.00 89.25 95 ALA A N 1
ATOM 804 C CA . ALA A 1 95 ? 8.638 -5.955 -28.296 1.00 89.25 95 ALA A CA 1
ATOM 805 C C . ALA A 1 95 ? 8.994 -5.425 -26.890 1.00 89.25 95 ALA A C 1
ATOM 807 O O . ALA A 1 95 ? 10.111 -5.646 -26.422 1.00 89.25 95 ALA A O 1
ATOM 808 N N . LEU A 1 96 ? 8.075 -4.723 -26.214 1.00 91.56 96 LEU A N 1
ATOM 809 C CA . LEU A 1 96 ? 8.284 -4.181 -24.866 1.00 91.56 96 LEU A CA 1
ATOM 810 C C . LEU A 1 96 ? 7.765 -5.100 -23.757 1.00 91.56 96 LEU A C 1
ATOM 812 O O . LEU A 1 96 ? 8.001 -4.831 -22.583 1.00 91.56 96 LEU A O 1
ATOM 816 N N . VAL A 1 97 ? 7.066 -6.183 -24.101 1.00 92.94 97 VAL A N 1
ATOM 817 C CA . VAL A 1 97 ? 6.375 -7.030 -23.120 1.00 92.94 97 VAL A CA 1
ATOM 818 C C . VAL A 1 97 ? 7.350 -7.724 -22.187 1.00 92.94 97 VAL A C 1
ATOM 820 O O . VAL A 1 97 ? 7.184 -7.661 -20.974 1.00 92.94 97 VAL A O 1
ATOM 823 N N . GLU A 1 98 ? 8.368 -8.380 -22.738 1.00 94.88 98 GLU A N 1
ATOM 824 C CA . GLU A 1 98 ? 9.283 -9.185 -21.926 1.00 94.88 98 GLU A CA 1
ATOM 825 C C . GLU A 1 98 ? 10.152 -8.310 -21.017 1.00 94.88 98 GLU A C 1
ATOM 827 O O . GLU A 1 98 ? 10.230 -8.569 -19.818 1.00 94.88 98 GLU A O 1
ATOM 832 N N . VAL A 1 99 ? 10.692 -7.202 -21.540 1.00 95.50 99 VAL A N 1
ATOM 833 C CA . VAL A 1 99 ? 11.427 -6.224 -20.718 1.00 95.50 99 VAL A CA 1
ATOM 834 C C . VAL A 1 99 ? 10.508 -5.521 -19.709 1.00 95.50 99 VAL A C 1
ATOM 836 O O . VAL A 1 99 ? 10.903 -5.279 -18.575 1.00 95.50 99 VAL A O 1
ATOM 839 N N . GLY A 1 100 ? 9.249 -5.253 -20.063 1.00 95.31 100 GLY A N 1
ATOM 840 C CA . GLY A 1 100 ? 8.264 -4.681 -19.146 1.00 95.31 100 GLY A CA 1
ATOM 841 C C . GLY A 1 100 ? 7.914 -5.610 -17.982 1.00 95.31 100 GLY A C 1
ATOM 842 O O . GLY A 1 100 ? 7.829 -5.158 -16.840 1.00 95.31 100 GLY A O 1
ATOM 843 N N . LYS A 1 101 ? 7.763 -6.914 -18.239 1.00 96.25 101 LYS A N 1
ATOM 844 C CA . LYS A 1 101 ? 7.577 -7.924 -17.185 1.00 96.25 101 LYS A CA 1
ATOM 845 C C . LYS A 1 101 ? 8.799 -8.024 -16.277 1.00 96.25 101 LYS A C 1
ATOM 847 O O . LYS A 1 101 ? 8.634 -8.157 -15.068 1.00 96.25 101 LYS A O 1
ATOM 852 N N . GLU A 1 102 ? 10.005 -7.959 -16.840 1.00 95.50 102 GLU A N 1
ATOM 853 C CA . GLU A 1 102 ? 11.246 -7.959 -16.060 1.00 95.50 102 GLU A CA 1
ATOM 854 C C . GLU A 1 102 ? 11.315 -6.745 -15.123 1.00 95.50 102 GLU A C 1
ATOM 856 O O . GLU A 1 102 ? 11.503 -6.903 -13.919 1.00 95.50 102 GLU A O 1
ATOM 861 N N . ILE A 1 103 ? 11.035 -5.547 -15.640 1.00 94.88 103 ILE A N 1
ATOM 862 C CA . ILE A 1 103 ? 10.968 -4.319 -14.840 1.00 94.88 103 ILE A CA 1
ATOM 863 C C . ILE A 1 103 ? 9.902 -4.429 -13.741 1.00 94.88 103 ILE A C 1
ATOM 865 O O . ILE A 1 103 ? 10.169 -4.098 -12.587 1.00 94.88 103 ILE A O 1
ATOM 869 N N . ALA A 1 104 ? 8.707 -4.935 -14.065 1.00 95.50 104 ALA A N 1
ATOM 870 C CA . ALA A 1 104 ? 7.641 -5.131 -13.083 1.00 95.50 104 ALA A CA 1
ATOM 871 C C . ALA A 1 104 ? 8.042 -6.120 -11.976 1.00 95.50 104 ALA A C 1
ATOM 873 O O . ALA A 1 104 ? 7.753 -5.880 -10.802 1.00 95.50 104 ALA A O 1
ATOM 874 N N . ARG A 1 105 ? 8.744 -7.205 -12.326 1.00 93.81 105 ARG A N 1
ATOM 875 C CA . ARG A 1 105 ? 9.323 -8.146 -11.355 1.00 93.81 105 ARG A CA 1
ATOM 876 C C . ARG A 1 105 ? 10.345 -7.449 -10.459 1.00 93.81 105 ARG A C 1
ATOM 878 O O . ARG A 1 105 ? 10.338 -7.657 -9.247 1.00 93.81 105 ARG A O 1
ATOM 885 N N . ASN A 1 106 ? 11.164 -6.568 -11.026 1.00 90.75 106 ASN A N 1
ATOM 886 C CA . ASN A 1 106 ? 12.170 -5.810 -10.285 1.00 90.75 106 ASN A CA 1
ATOM 887 C C . ASN A 1 106 ? 11.579 -4.797 -9.294 1.00 90.75 106 ASN A C 1
ATOM 889 O O . ASN A 1 106 ? 12.284 -4.392 -8.369 1.00 90.75 106 ASN A O 1
ATOM 893 N N . CYS A 1 107 ? 10.293 -4.452 -9.409 1.00 90.88 107 CYS A N 1
ATOM 894 C CA . CYS A 1 107 ? 9.558 -3.687 -8.397 1.00 90.88 107 CYS A CA 1
ATOM 895 C C . CYS A 1 107 ? 9.125 -4.520 -7.173 1.00 90.88 107 CYS A C 1
ATOM 897 O O . CYS A 1 107 ? 8.545 -3.959 -6.246 1.00 90.88 107 CYS A O 1
ATOM 899 N N . GLN A 1 108 ? 9.363 -5.839 -7.168 1.00 90.31 108 GLN A N 1
ATOM 900 C CA . GLN A 1 108 ? 9.107 -6.752 -6.042 1.00 90.31 108 GLN A CA 1
ATOM 901 C C . GLN A 1 108 ? 7.689 -6.663 -5.449 1.00 90.31 108 GLN A C 1
ATOM 903 O O . GLN A 1 108 ? 7.475 -6.839 -4.251 1.00 90.31 108 GLN A O 1
ATOM 908 N N . GLY A 1 109 ? 6.696 -6.376 -6.291 1.00 92.31 109 GLY A N 1
ATOM 909 C CA . GLY A 1 109 ? 5.303 -6.327 -5.863 1.00 92.31 109 GLY A CA 1
ATOM 910 C C . GLY A 1 109 ? 4.891 -5.060 -5.117 1.00 92.31 109 GLY A C 1
ATOM 911 O O . GLY A 1 109 ? 3.745 -4.978 -4.679 1.00 92.31 109 GLY A O 1
ATOM 912 N N . LEU A 1 110 ? 5.767 -4.062 -4.969 1.00 92.12 110 LEU A N 1
ATOM 913 C CA . LEU A 1 110 ? 5.414 -2.797 -4.329 1.00 92.12 110 LEU A CA 1
ATOM 914 C C . LEU A 1 110 ? 4.649 -1.902 -5.315 1.00 92.12 110 LEU A C 1
ATOM 916 O O . LEU A 1 110 ? 5.232 -1.458 -6.310 1.00 92.12 110 LEU A O 1
ATOM 920 N N . PRO A 1 111 ? 3.368 -1.569 -5.054 1.00 92.31 111 PRO A N 1
ATOM 921 C CA . PRO A 1 111 ? 2.584 -0.749 -5.977 1.00 92.31 111 PRO A CA 1
ATOM 922 C C . PRO A 1 111 ? 3.227 0.614 -6.252 1.00 92.31 111 PRO A C 1
ATOM 924 O O . PRO A 1 111 ? 3.205 1.085 -7.387 1.00 92.31 111 PRO A O 1
ATOM 927 N N . LEU A 1 112 ? 3.830 1.234 -5.230 1.00 90.62 112 LEU A N 1
ATOM 928 C CA . LEU A 1 112 ? 4.478 2.539 -5.359 1.00 90.62 112 LEU A CA 1
ATOM 929 C C . LEU A 1 112 ? 5.686 2.485 -6.304 1.00 90.62 112 LEU A C 1
ATOM 931 O O . LEU A 1 112 ? 5.800 3.337 -7.181 1.00 90.62 112 LEU A O 1
ATOM 935 N N . SER A 1 113 ? 6.523 1.450 -6.201 1.00 91.62 113 SER A N 1
ATOM 936 C CA . SER A 1 113 ? 7.654 1.229 -7.107 1.00 91.62 113 SER A CA 1
ATOM 937 C C . SER A 1 113 ? 7.208 1.033 -8.555 1.00 91.62 113 SER A C 1
ATOM 939 O O . SER A 1 113 ? 7.787 1.626 -9.463 1.00 91.62 113 SER A O 1
ATOM 941 N N . VAL A 1 114 ? 6.136 0.262 -8.777 1.00 94.44 114 VAL A N 1
ATOM 942 C CA . VAL A 1 114 ? 5.558 0.069 -10.118 1.00 94.44 114 VAL A CA 1
ATOM 943 C C . VAL A 1 114 ? 5.052 1.396 -10.695 1.00 94.44 114 VAL A C 1
ATOM 945 O O . VAL A 1 114 ? 5.246 1.687 -11.875 1.00 94.44 114 VAL A O 1
ATOM 948 N N . VAL A 1 115 ? 4.413 2.234 -9.877 1.00 91.88 115 VAL A N 1
ATOM 949 C CA . VAL A 1 115 ? 3.928 3.547 -10.323 1.00 91.88 115 VAL A CA 1
ATOM 950 C C . VAL A 1 115 ? 5.088 4.497 -10.619 1.00 91.88 115 VAL A C 1
ATOM 952 O O . VAL A 1 115 ? 5.075 5.137 -11.670 1.00 91.88 115 VAL A O 1
ATOM 955 N N . ALA A 1 116 ? 6.101 4.559 -9.759 1.00 90.75 116 ALA A N 1
ATOM 956 C CA . ALA A 1 116 ? 7.280 5.393 -9.974 1.00 90.75 116 ALA A CA 1
ATOM 957 C C . ALA A 1 116 ? 7.995 5.024 -11.282 1.00 90.75 116 ALA A C 1
ATOM 959 O O . ALA A 1 116 ? 8.190 5.880 -12.149 1.00 90.75 116 ALA A O 1
ATOM 960 N N . ILE A 1 117 ? 8.271 3.731 -11.490 1.00 92.88 117 ILE A N 1
ATOM 961 C CA . ILE A 1 117 ? 8.942 3.282 -12.711 1.00 92.88 117 ILE A CA 1
ATOM 962 C C . ILE A 1 117 ? 8.075 3.493 -13.951 1.00 92.88 117 ILE A C 1
ATOM 964 O O . ILE A 1 117 ? 8.593 3.840 -15.006 1.00 92.88 117 ILE A O 1
ATOM 968 N N . SER A 1 118 ? 6.748 3.369 -13.839 1.00 92.81 118 SER A N 1
ATOM 969 C C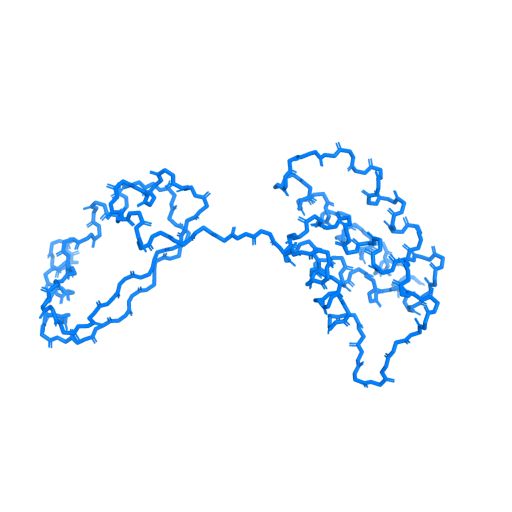A . SER A 1 118 ? 5.848 3.668 -14.956 1.00 92.81 118 SER A CA 1
ATOM 970 C C . SER A 1 118 ? 5.942 5.127 -15.411 1.00 92.81 118 SER A C 1
ATOM 972 O O . SER A 1 118 ? 5.846 5.400 -16.607 1.00 92.81 118 SER A O 1
ATOM 974 N N . GLY A 1 119 ? 6.147 6.056 -14.469 1.00 90.12 119 GLY A N 1
ATOM 975 C CA . GLY A 1 119 ? 6.376 7.468 -14.759 1.00 90.12 119 GLY A CA 1
ATOM 976 C C . GLY A 1 119 ? 7.662 7.661 -15.552 1.00 90.12 119 GLY A C 1
ATOM 977 O O . GLY A 1 119 ? 7.643 8.325 -16.586 1.00 90.12 119 GLY A O 1
ATOM 978 N N . LEU A 1 120 ? 8.737 6.988 -15.133 1.00 89.69 120 LEU A N 1
ATOM 979 C CA . LEU A 1 120 ? 10.000 6.985 -15.861 1.00 89.69 120 LEU A CA 1
ATOM 980 C C . LEU A 1 120 ? 9.862 6.371 -17.264 1.00 89.69 120 LEU A C 1
ATOM 982 O O . LEU A 1 120 ? 10.293 6.959 -18.247 1.00 89.69 120 LEU A O 1
ATOM 986 N N . LEU A 1 121 ? 9.213 5.215 -17.409 1.00 91.94 121 LEU A N 1
ATOM 987 C CA . LEU A 1 121 ? 9.079 4.559 -18.715 1.00 91.94 121 LEU A CA 1
ATOM 988 C C . LEU A 1 121 ? 8.343 5.421 -19.745 1.00 91.94 121 LEU A C 1
ATOM 990 O O . LEU A 1 121 ? 8.641 5.334 -20.937 1.00 91.94 121 LEU A O 1
ATOM 994 N N . LYS A 1 122 ? 7.437 6.301 -19.313 1.00 90.00 122 LYS A N 1
ATOM 995 C CA . LYS A 1 122 ? 6.759 7.244 -20.212 1.00 90.00 122 LYS A CA 1
ATOM 996 C C . LYS A 1 122 ? 7.689 8.277 -20.837 1.00 90.00 122 LYS A C 1
ATOM 998 O O . LYS A 1 122 ? 7.396 8.731 -21.938 1.00 90.00 122 LYS A O 1
ATOM 1003 N N . THR A 1 123 ? 8.804 8.627 -20.195 1.00 87.69 123 THR A N 1
ATOM 1004 C CA . THR A 1 123 ? 9.765 9.595 -20.755 1.00 87.69 123 THR A CA 1
ATOM 1005 C C . THR A 1 123 ? 10.623 8.990 -21.868 1.00 87.69 123 THR A C 1
ATOM 1007 O O . THR A 1 123 ? 11.252 9.709 -22.637 1.00 87.69 123 THR A O 1
ATOM 1010 N N . THR A 1 124 ? 10.612 7.662 -22.010 1.00 87.69 124 THR A N 1
ATOM 1011 C CA . THR A 1 124 ? 11.466 6.931 -22.958 1.00 87.69 124 THR A CA 1
ATOM 1012 C C . THR A 1 124 ? 10.944 6.900 -24.397 1.00 87.69 124 THR A C 1
ATOM 1014 O O . THR A 1 124 ? 11.563 6.266 -25.250 1.00 87.69 124 THR A O 1
ATOM 1017 N N . ASN A 1 125 ? 9.782 7.503 -24.683 1.00 84.88 125 ASN A N 1
ATOM 1018 C CA . ASN A 1 125 ? 9.105 7.414 -25.986 1.00 84.88 125 ASN A CA 1
ATOM 1019 C C . ASN A 1 125 ? 8.944 5.965 -26.501 1.00 84.88 125 ASN A C 1
ATOM 1021 O O . ASN A 1 125 ? 8.990 5.719 -27.705 1.00 84.88 125 ASN A O 1
ATOM 1025 N N . MET A 1 126 ? 8.772 4.994 -25.592 1.00 85.31 126 MET A N 1
ATOM 1026 C CA . MET A 1 126 ? 8.615 3.563 -25.909 1.00 85.31 126 MET A CA 1
ATOM 1027 C C . MET A 1 126 ? 9.829 2.927 -26.619 1.00 85.31 126 MET A C 1
ATOM 1029 O O . MET A 1 126 ? 9.702 1.914 -27.310 1.00 85.31 126 MET A O 1
ATOM 1033 N N . ILE A 1 127 ? 11.031 3.486 -26.444 1.00 89.12 127 ILE A N 1
ATOM 1034 C CA . ILE A 1 127 ? 12.260 2.955 -27.046 1.00 89.12 127 ILE A CA 1
ATOM 1035 C C . ILE A 1 127 ? 12.754 1.736 -26.251 1.00 89.12 127 ILE A C 1
ATOM 1037 O O . ILE A 1 127 ? 13.191 1.845 -25.106 1.00 89.12 127 ILE A O 1
ATOM 1041 N N . CYS A 1 128 ? 12.763 0.561 -26.891 1.00 89.62 128 CYS A N 1
ATOM 1042 C CA . CYS A 1 128 ? 13.127 -0.719 -26.264 1.00 89.62 128 CYS A CA 1
ATOM 1043 C C . CYS A 1 128 ? 14.515 -0.714 -25.592 1.00 89.62 128 CYS A C 1
ATOM 1045 O O . CYS A 1 128 ? 14.662 -1.223 -24.482 1.00 89.62 128 CYS A O 1
ATOM 1047 N N . ASN A 1 129 ? 15.529 -0.105 -26.215 1.00 91.38 129 ASN A N 1
ATOM 1048 C CA . ASN A 1 129 ? 16.878 -0.043 -25.634 1.00 91.38 129 ASN A CA 1
ATOM 1049 C C . ASN A 1 129 ? 16.919 0.755 -24.322 1.00 91.38 129 ASN A C 1
ATOM 1051 O O . ASN A 1 129 ? 17.688 0.414 -23.430 1.00 91.38 129 ASN A O 1
ATOM 1055 N N . MET A 1 130 ? 16.067 1.773 -24.177 1.00 91.75 130 MET A N 1
ATOM 1056 C CA . MET A 1 130 ? 15.977 2.551 -22.941 1.00 91.75 130 MET A CA 1
ATOM 1057 C C . MET A 1 130 ? 15.316 1.746 -21.822 1.00 91.75 130 MET A C 1
ATOM 1059 O O . MET A 1 130 ? 15.756 1.810 -20.682 1.00 91.75 130 MET A O 1
ATOM 1063 N N . TRP A 1 131 ? 14.306 0.933 -22.148 1.00 94.19 131 TRP A N 1
ATOM 1064 C CA . TRP A 1 131 ? 13.693 0.017 -21.182 1.00 94.19 131 TRP A CA 1
ATOM 1065 C C . TRP A 1 131 ? 14.693 -1.031 -20.698 1.00 94.19 131 TRP A C 1
ATOM 1067 O O . TRP A 1 131 ? 14.747 -1.313 -19.506 1.00 94.19 131 TRP A O 1
ATOM 1077 N N . LYS A 1 132 ? 15.522 -1.574 -21.599 1.00 93.81 132 LYS A N 1
ATOM 1078 C CA . LYS A 1 132 ? 16.595 -2.508 -21.222 1.00 93.81 132 LYS A CA 1
ATOM 1079 C C . LYS A 1 132 ? 17.606 -1.854 -20.284 1.00 93.81 132 LYS A C 1
ATOM 1081 O O . LYS A 1 132 ? 17.895 -2.431 -19.245 1.00 93.81 132 LYS A O 1
ATOM 1086 N N . ALA A 1 133 ? 18.051 -0.636 -20.596 1.00 91.75 133 ALA A N 1
ATOM 1087 C CA . ALA A 1 133 ? 18.951 0.119 -19.725 1.00 91.75 133 ALA A CA 1
ATOM 1088 C C . ALA A 1 133 ? 18.339 0.358 -18.333 1.00 91.75 133 ALA A C 1
ATOM 1090 O O . ALA A 1 133 ? 18.996 0.126 -17.326 1.00 91.75 133 ALA A O 1
ATOM 1091 N N . ILE A 1 134 ? 17.056 0.735 -18.265 1.00 90.62 134 ILE A N 1
ATOM 1092 C CA . ILE A 1 134 ? 16.335 0.883 -16.992 1.00 90.62 134 ILE A CA 1
ATOM 1093 C C . ILE A 1 134 ? 16.265 -0.454 -16.241 1.00 90.62 134 ILE A C 1
ATOM 1095 O O . ILE A 1 134 ? 16.501 -0.489 -15.036 1.00 90.62 134 ILE A O 1
ATOM 1099 N N . SER A 1 135 ? 15.971 -1.560 -16.933 1.00 92.25 135 SER A N 1
ATOM 1100 C CA . SER A 1 135 ? 15.944 -2.896 -16.325 1.00 92.25 135 SER A CA 1
ATOM 1101 C C . SER A 1 135 ? 17.304 -3.276 -15.733 1.00 92.25 135 SER A C 1
ATOM 1103 O O . SER A 1 135 ? 17.376 -3.741 -14.598 1.00 92.25 135 SER A O 1
ATOM 1105 N N . GLU A 1 136 ? 18.390 -3.019 -16.463 1.00 90.38 136 GLU A N 1
ATOM 1106 C CA . GLU A 1 136 ? 19.766 -3.244 -16.008 1.00 90.38 136 GLU A CA 1
ATOM 1107 C C . GLU A 1 136 ? 20.110 -2.387 -14.780 1.00 90.38 136 GLU A C 1
ATOM 1109 O O . GLU A 1 136 ? 20.634 -2.919 -13.798 1.00 90.38 136 GLU A O 1
ATOM 1114 N N . SER A 1 137 ? 19.746 -1.099 -14.775 1.00 87.31 137 SER A N 1
ATOM 1115 C CA . SER A 1 137 ? 19.916 -0.222 -13.609 1.00 87.31 137 SER A CA 1
ATOM 1116 C C . SER A 1 137 ? 19.158 -0.747 -12.388 1.00 87.31 137 SER A C 1
ATOM 1118 O O . SER A 1 137 ? 19.733 -0.829 -11.304 1.00 87.31 137 SER A O 1
ATOM 1120 N N . LEU A 1 138 ? 17.910 -1.193 -12.554 1.00 85.44 138 LEU A N 1
ATOM 1121 C CA . LEU A 1 138 ? 17.124 -1.788 -11.469 1.00 85.44 138 LEU A CA 1
ATOM 1122 C C . LEU A 1 138 ? 17.719 -3.104 -10.955 1.00 85.44 138 LEU A C 1
ATOM 1124 O O . LEU A 1 138 ? 17.692 -3.361 -9.754 1.00 85.44 138 LEU A O 1
ATOM 1128 N N . ASN A 1 139 ? 18.261 -3.936 -11.846 1.00 83.75 139 ASN A N 1
ATOM 1129 C CA . ASN A 1 139 ? 18.944 -5.175 -11.470 1.00 83.75 139 ASN A CA 1
ATOM 1130 C C . ASN A 1 139 ? 20.231 -4.901 -10.673 1.00 83.75 139 ASN A C 1
ATOM 1132 O O . ASN A 1 139 ? 20.606 -5.708 -9.824 1.00 83.75 139 ASN A O 1
ATOM 1136 N N . SER A 1 140 ? 20.897 -3.768 -10.925 1.00 81.50 140 SER A N 1
ATOM 1137 C CA . SER A 1 140 ? 22.107 -3.362 -10.198 1.00 81.50 140 SER A CA 1
ATOM 1138 C C . SER A 1 140 ? 21.841 -2.864 -8.770 1.00 81.50 140 SER A C 1
ATOM 1140 O O . SER A 1 140 ? 22.754 -2.875 -7.944 1.00 81.50 140 SER A O 1
ATOM 1142 N N . LEU A 1 141 ? 20.593 -2.498 -8.450 1.00 75.75 141 LEU A N 1
ATOM 1143 C CA . LEU A 1 141 ? 20.162 -2.169 -7.091 1.00 75.75 141 LEU A CA 1
ATOM 1144 C C . LEU A 1 141 ? 20.061 -3.458 -6.255 1.00 75.75 141 LEU A C 1
ATOM 1146 O O . LEU A 1 141 ? 19.005 -4.091 -6.137 1.00 75.75 141 LEU A O 1
ATOM 1150 N N . ILE A 1 142 ? 21.192 -3.893 -5.696 1.00 61.88 142 ILE A N 1
ATOM 1151 C CA . ILE A 1 142 ? 21.265 -5.058 -4.806 1.00 61.88 142 ILE A CA 1
ATOM 1152 C C . ILE A 1 142 ? 20.757 -4.647 -3.424 1.00 61.88 142 ILE A C 1
ATOM 1154 O O . ILE A 1 142 ? 21.538 -4.363 -2.518 1.00 61.88 142 ILE A O 1
ATOM 1158 N N . VAL A 1 143 ? 19.435 -4.626 -3.252 1.00 63.69 143 VAL A N 1
ATOM 1159 C CA . VAL A 1 143 ? 18.816 -4.425 -1.940 1.00 63.69 143 VAL A CA 1
ATOM 1160 C C . VAL A 1 143 ? 17.670 -5.413 -1.728 1.00 63.69 143 VAL A C 1
ATOM 1162 O O . VAL A 1 143 ? 16.747 -5.514 -2.541 1.00 63.69 143 VAL A O 1
ATOM 1165 N N . ASN A 1 144 ? 17.773 -6.167 -0.628 1.00 66.00 144 ASN A N 1
ATOM 1166 C CA . ASN A 1 144 ? 16.785 -7.160 -0.191 1.00 66.00 144 ASN A CA 1
ATOM 1167 C C . ASN A 1 144 ? 15.689 -6.554 0.700 1.00 66.00 144 ASN A C 1
ATOM 1169 O O . ASN A 1 144 ? 14.691 -7.222 0.958 1.00 66.00 144 ASN A O 1
ATOM 1173 N N . ASP A 1 145 ? 15.878 -5.323 1.187 1.00 78.12 145 ASP A N 1
ATOM 1174 C CA . ASP A 1 145 ? 14.864 -4.609 1.959 1.00 78.12 145 ASP A CA 1
ATOM 1175 C C . ASP A 1 145 ? 13.855 -3.907 1.026 1.00 78.12 145 ASP A C 1
ATOM 1177 O O . ASP A 1 145 ? 14.260 -3.077 0.203 1.00 78.12 145 ASP A O 1
ATOM 1181 N N . PRO A 1 146 ? 12.544 -4.196 1.140 1.00 73.00 146 PRO A N 1
ATOM 1182 C CA . PRO A 1 146 ? 11.527 -3.587 0.286 1.00 73.00 146 PRO A CA 1
ATOM 1183 C C . PRO A 1 146 ? 11.430 -2.058 0.416 1.00 73.00 146 PRO A C 1
ATOM 1185 O O . PRO A 1 146 ? 11.134 -1.383 -0.569 1.00 73.00 146 PRO A O 1
ATOM 1188 N N . GLN A 1 147 ? 11.662 -1.488 1.605 1.00 74.12 147 GLN A N 1
ATOM 1189 C CA . GLN A 1 147 ? 11.526 -0.043 1.818 1.00 74.12 147 GLN A CA 1
ATOM 1190 C C . GLN A 1 147 ? 12.672 0.705 1.144 1.00 74.12 147 GLN A C 1
ATOM 1192 O O . GLN A 1 147 ? 12.425 1.638 0.380 1.00 74.12 147 GLN A O 1
ATOM 1197 N N . THR A 1 148 ? 13.907 0.257 1.367 1.00 77.69 148 THR A N 1
ATOM 1198 C CA . THR A 1 148 ? 15.089 0.808 0.700 1.00 77.69 148 THR A CA 1
ATOM 1199 C C . THR A 1 148 ? 14.977 0.654 -0.812 1.00 77.69 148 THR A C 1
ATOM 1201 O O . THR A 1 148 ? 15.131 1.634 -1.528 1.00 77.69 148 THR A O 1
ATOM 1204 N N . ARG A 1 149 ? 14.550 -0.512 -1.312 1.00 75.19 149 ARG A N 1
ATOM 1205 C CA . ARG A 1 149 ? 14.345 -0.710 -2.754 1.00 75.19 149 ARG A CA 1
ATOM 1206 C C . ARG A 1 149 ? 13.295 0.238 -3.340 1.00 75.19 149 ARG A C 1
ATOM 1208 O O . ARG A 1 149 ? 13.437 0.699 -4.470 1.00 75.19 149 ARG A O 1
ATOM 1215 N N . CYS A 1 150 ? 12.227 0.540 -2.599 1.00 78.19 150 CYS A N 1
ATOM 1216 C CA . CYS A 1 150 ? 11.248 1.531 -3.033 1.00 78.19 150 CYS A CA 1
ATOM 1217 C C . CYS A 1 150 ? 11.854 2.935 -3.117 1.00 78.19 150 CYS A C 1
ATOM 1219 O O . CYS A 1 150 ? 11.554 3.652 -4.069 1.00 78.19 150 CYS A O 1
ATOM 1221 N N . LEU A 1 151 ? 12.680 3.319 -2.142 1.00 80.81 151 LEU A N 1
ATOM 1222 C CA . LEU A 1 151 ? 13.383 4.602 -2.140 1.00 80.81 151 LEU A CA 1
ATOM 1223 C C . LEU A 1 151 ? 14.365 4.698 -3.309 1.00 80.81 151 LEU A C 1
ATOM 1225 O O . LEU A 1 151 ? 14.319 5.691 -4.023 1.00 80.81 151 LEU A O 1
ATOM 1229 N N . ASP A 1 152 ? 15.138 3.648 -3.579 1.00 80.75 152 ASP A N 1
ATOM 1230 C CA . ASP A 1 152 ? 16.083 3.617 -4.701 1.00 80.75 152 ASP A CA 1
ATOM 1231 C C . ASP A 1 152 ? 15.360 3.750 -6.051 1.00 80.75 152 ASP A C 1
ATOM 1233 O O . ASP A 1 152 ? 15.785 4.486 -6.938 1.00 80.75 152 ASP A O 1
ATOM 1237 N N . ILE A 1 153 ? 14.218 3.069 -6.221 1.00 79.25 153 ILE A N 1
ATOM 1238 C CA . ILE A 1 153 ? 13.394 3.198 -7.435 1.00 79.25 153 ILE A CA 1
ATOM 1239 C C . ILE A 1 153 ? 12.842 4.620 -7.572 1.00 79.25 153 ILE A C 1
ATOM 1241 O O . ILE A 1 153 ? 12.776 5.149 -8.684 1.00 79.25 153 ILE A O 1
ATOM 1245 N N . LEU A 1 154 ? 12.432 5.238 -6.463 1.00 82.25 154 LEU A N 1
ATOM 1246 C CA . LEU A 1 154 ? 11.978 6.625 -6.461 1.00 82.25 154 LEU A CA 1
ATOM 1247 C C . LEU A 1 154 ? 13.125 7.571 -6.836 1.00 82.25 154 LEU A C 1
ATOM 1249 O O . LEU A 1 154 ? 12.928 8.413 -7.708 1.00 82.25 154 LEU A O 1
ATOM 1253 N N . GLU A 1 155 ? 14.310 7.395 -6.259 1.00 82.06 155 GLU A N 1
ATOM 1254 C CA . GLU A 1 155 ? 15.511 8.177 -6.563 1.00 82.06 155 GLU A CA 1
ATOM 1255 C C . GLU A 1 155 ? 15.892 8.058 -8.041 1.00 82.06 155 GLU A C 1
ATOM 1257 O O . GLU A 1 155 ? 15.906 9.070 -8.742 1.00 82.06 155 GLU A O 1
ATOM 1262 N N . LEU A 1 156 ? 16.029 6.834 -8.564 1.00 78.19 156 LEU A N 1
ATOM 1263 C CA . LEU A 1 156 ? 16.278 6.593 -9.990 1.00 78.19 156 LEU A CA 1
ATOM 1264 C C . LEU A 1 156 ? 15.221 7.253 -10.884 1.00 78.19 156 LEU A C 1
ATOM 1266 O O . LEU A 1 156 ? 15.545 7.827 -11.926 1.00 78.19 156 LEU A O 1
ATOM 1270 N N . SER A 1 157 ? 13.943 7.172 -10.497 1.00 76.06 157 SER A N 1
ATOM 1271 C CA . SER A 1 157 ? 12.866 7.786 -11.276 1.00 76.06 157 SER A CA 1
ATOM 1272 C C . SER A 1 157 ? 12.988 9.310 -11.316 1.00 76.06 157 SER A C 1
ATOM 1274 O O . SER A 1 157 ? 12.755 9.904 -12.369 1.00 76.06 157 SER A O 1
ATOM 1276 N N . VAL A 1 158 ? 13.400 9.939 -10.213 1.00 77.38 158 VAL A N 1
ATOM 1277 C CA . VAL A 1 158 ? 13.588 11.390 -10.112 1.00 77.38 158 VAL A CA 1
ATOM 1278 C C . VAL A 1 158 ? 14.823 11.833 -10.891 1.00 77.38 158 VAL A C 1
ATOM 1280 O O . VAL A 1 158 ? 14.711 12.736 -11.720 1.00 77.38 158 VAL A O 1
ATOM 1283 N N . GLU A 1 159 ? 15.967 11.176 -10.691 1.00 77.38 159 GLU A N 1
ATOM 1284 C CA . GLU A 1 159 ? 17.230 11.502 -11.364 1.00 77.38 159 GLU A CA 1
ATOM 1285 C C . GLU A 1 159 ? 17.091 11.456 -12.885 1.00 77.38 159 GLU A C 1
ATOM 1287 O O . GLU A 1 159 ? 17.435 12.413 -13.586 1.00 77.38 159 GLU A O 1
ATOM 1292 N N . ILE A 1 160 ? 16.534 10.360 -13.409 1.00 70.75 160 ILE A N 1
ATOM 1293 C CA . ILE A 1 160 ? 16.423 10.184 -14.854 1.00 70.75 160 ILE A CA 1
ATOM 1294 C C . ILE A 1 160 ? 15.394 11.163 -15.427 1.00 70.75 160 ILE A C 1
ATOM 1296 O O . ILE A 1 160 ? 15.666 11.794 -16.449 1.00 70.75 160 ILE A O 1
ATOM 1300 N N . CYS A 1 161 ? 14.246 11.370 -14.769 1.00 68.12 161 CYS A N 1
ATOM 1301 C CA . CYS A 1 161 ? 13.288 12.389 -15.214 1.00 68.12 161 CYS A CA 1
ATOM 1302 C C . CYS A 1 161 ? 13.915 13.793 -15.246 1.00 68.12 161 CYS A C 1
ATOM 1304 O O . CYS A 1 161 ? 13.647 14.558 -16.173 1.00 68.12 161 CYS A O 1
ATOM 1306 N N . GLN A 1 162 ? 14.772 14.126 -14.280 1.00 69.81 162 GLN A N 1
ATOM 1307 C CA . GLN A 1 162 ? 15.438 15.423 -14.222 1.00 69.81 162 GLN A CA 1
ATOM 1308 C C . GLN A 1 162 ? 16.478 15.604 -15.338 1.00 69.81 162 GLN A C 1
ATOM 1310 O O . GLN A 1 162 ? 16.516 16.676 -15.944 1.00 69.81 162 GLN A O 1
ATOM 1315 N N . LEU A 1 163 ? 17.247 14.562 -15.682 1.00 64.62 163 LEU A N 1
ATOM 1316 C CA . LEU A 1 163 ? 18.132 14.585 -16.857 1.00 64.62 163 LEU A CA 1
ATOM 1317 C C . LEU A 1 163 ? 17.353 14.833 -18.158 1.00 64.62 163 LEU A C 1
ATOM 1319 O O . LEU A 1 163 ? 17.782 15.630 -18.991 1.00 64.62 163 LEU A O 1
ATOM 1323 N N . PHE A 1 164 ? 16.196 14.186 -18.335 1.00 59.84 164 PHE A N 1
ATOM 1324 C CA . PHE A 1 164 ? 15.367 14.388 -19.529 1.00 59.84 164 PHE A CA 1
ATOM 1325 C C . PHE A 1 164 ? 14.830 15.816 -19.642 1.00 59.84 164 PHE A C 1
ATOM 1327 O O . PHE A 1 164 ? 14.785 16.359 -20.743 1.00 59.84 164 PHE A O 1
ATOM 1334 N N . LEU A 1 165 ? 14.458 16.445 -18.524 1.00 61.56 165 LEU A N 1
ATOM 1335 C CA . LEU A 1 165 ? 14.018 17.842 -18.526 1.00 61.56 165 LEU A CA 1
ATOM 1336 C C . LEU A 1 165 ? 15.150 18.808 -18.895 1.00 61.56 165 LEU A C 1
ATOM 1338 O O . LEU A 1 165 ? 14.888 19.767 -19.611 1.00 61.56 165 LEU A O 1
ATOM 1342 N N . GLN A 1 166 ? 16.386 18.537 -18.463 1.00 64.69 166 GLN A N 1
ATOM 1343 C CA . GLN A 1 166 ? 17.556 19.349 -18.820 1.00 64.69 166 GLN A CA 1
ATOM 1344 C C . GLN A 1 166 ? 17.885 19.257 -20.317 1.00 64.69 166 GLN A C 1
ATOM 1346 O O . GLN A 1 166 ? 18.079 20.280 -20.963 1.00 64.69 166 GLN A O 1
ATOM 1351 N N . ILE A 1 167 ? 17.858 18.048 -20.891 1.00 58.81 167 ILE A N 1
ATOM 1352 C CA . ILE A 1 167 ? 18.129 17.824 -22.324 1.00 58.81 167 ILE A CA 1
ATOM 1353 C C . ILE A 1 167 ? 17.074 18.489 -23.225 1.00 58.81 167 ILE A C 1
ATOM 1355 O O . ILE A 1 167 ? 17.376 18.850 -24.355 1.00 58.81 167 ILE A O 1
ATOM 1359 N N . LEU A 1 168 ? 15.833 18.637 -22.752 1.00 51.09 168 LEU A N 1
ATOM 1360 C CA . LEU A 1 168 ? 14.753 19.286 -23.506 1.00 51.09 168 LEU A CA 1
ATOM 1361 C C . LEU A 1 168 ? 14.709 20.815 -23.327 1.00 51.09 168 LEU A C 1
ATOM 1363 O O . LEU A 1 168 ? 13.930 21.473 -24.018 1.00 51.09 168 LEU A O 1
ATOM 1367 N N . SER A 1 169 ? 15.485 21.370 -22.390 1.00 55.66 169 SER A N 1
ATOM 1368 C CA . SER A 1 169 ? 15.578 22.816 -22.138 1.00 55.66 169 SER A CA 1
ATOM 1369 C C . SER A 1 169 ? 16.768 23.507 -22.817 1.00 55.66 169 SER A C 1
ATOM 1371 O O . SER A 1 169 ? 16.830 24.736 -22.768 1.00 55.66 169 SER A O 1
ATOM 1373 N N . ASP A 1 170 ? 17.657 22.736 -23.449 1.00 45.53 170 ASP A N 1
ATOM 1374 C CA . ASP A 1 170 ? 18.802 23.193 -24.255 1.00 45.53 170 ASP A CA 1
ATOM 1375 C C . ASP A 1 170 ? 18.519 23.057 -25.765 1.00 45.53 170 ASP A C 1
ATOM 1377 O O . ASP A 1 170 ? 18.989 23.927 -26.538 1.00 45.53 170 ASP A O 1
#

pLDDT: mean 87.19, std 10.48, range [45.53, 97.5]

Sequence (170 aa):
MPNEDLELLLYQNLRRNRYLVFMDDMWNIEAWNELQNPFPDDRNGSRILITSRLHHVVSQFTEEGDLLNLRPLSENESWELLKRKVFTEEGYPEALVEVGKEIARNCQGLPLSVVAISGLLKTTNMICNMWKAISESLNSLIVNDPQTRCLDILELSVEICQLFLQILSD

Secondary structure (DSSP, 8-state):
--HHHHHHHHHHHHTTS--EEEE-S---HHHHHHHSTT----SSS-EEEE--S-HHHHTTTS-GGG---PPPPPHHHHHHHHHHHH--TT---GGGHHHHHHHHHHTTT-HHHHHHHHHHHHHTTT-HHHHHHHHHHHHH-----HHHHHHHHHHHHHHHHHHHHHHTT-